Protein AF-A0A7R9WL40-F1 (afdb_monomer_lite)

pLDDT: mean 88.25, std 9.16, range [55.34, 97.0]

Sequence (143 aa):
TDKELLKTIDSVLLNDYPEENKLLMVVADGVITGSGATASTPEILGQILGFEFDCMDEAYEYKSLGKNTRNYISVYAGVYEKEIGNGTRRLKYMVLVKQGSMAERGSGRAGNRGKRDSQLAIAGMLNRLHYNREPGELDNVVK

Foldseek 3Di:
DLVVVLVVVVVQQPDPPDQVPAEAEAEQQAQAQPDVRPGGPVCSCCVQQVHDDDLPADWFWDQFDDPPRTWTKDKDWDWRWDDDPPDITIHTYIYIYTNAPPVQHPPNRHNRPDDVRVVCRVVVLCVCVVVVHDDGRVNVVVD

Secondary structure (DSSP, 8-state):
-HHHHHHHHHHHHHSSS-GGG-EEEEEE-SSPPPTT-SS-HHHHHHHHHT----TTS--EEEE-SSSS-EEEEEEEEEEEEEEETTEEEEEEEEEEEE---TTTTTSTTTT--HHHHHHHHHHHHHHHHHTTPPPPTGGGGG-

Organism: NCBI:txid1486917

Structure (mmCIF, N/CA/C/O backbone):
data_AF-A0A7R9WL40-F1
#
_entry.id   AF-A0A7R9WL40-F1
#
loop_
_atom_site.group_PDB
_atom_site.id
_atom_site.type_symbol
_atom_site.label_atom_id
_atom_site.label_alt_id
_atom_site.label_comp_id
_atom_site.label_asym_id
_atom_site.label_entity_id
_atom_site.label_seq_id
_atom_site.pdbx_PDB_ins_code
_atom_site.Cartn_x
_atom_site.Cartn_y
_atom_site.Cartn_z
_atom_site.occupancy
_atom_site.B_iso_or_equiv
_atom_site.auth_seq_id
_atom_site.auth_comp_id
_atom_site.auth_asym_id
_atom_site.auth_atom_id
_atom_site.pdbx_PDB_model_num
ATOM 1 N N . THR A 1 1 ? 6.850 12.266 8.402 1.00 61.94 1 THR A N 1
ATOM 2 C CA . THR A 1 1 ? 7.304 11.736 9.702 1.00 61.94 1 THR A CA 1
ATOM 3 C C . THR A 1 1 ? 6.326 10.679 10.152 1.00 61.94 1 THR A C 1
ATOM 5 O O . THR A 1 1 ? 5.149 10.775 9.815 1.00 61.94 1 THR A O 1
ATOM 8 N N . ASP A 1 2 ? 6.800 9.697 10.906 1.00 78.12 2 ASP A N 1
ATOM 9 C CA . ASP A 1 2 ? 6.046 8.512 11.345 1.00 78.12 2 ASP A CA 1
ATOM 10 C C . ASP A 1 2 ? 4.731 8.897 12.040 1.00 78.12 2 ASP A C 1
ATOM 12 O O . ASP A 1 2 ? 3.686 8.297 11.809 1.00 78.12 2 ASP A O 1
ATOM 16 N N . LYS A 1 3 ? 4.752 10.008 12.792 1.00 84.44 3 LYS A N 1
ATOM 17 C CA . LYS A 1 3 ? 3.577 10.589 13.460 1.00 84.44 3 LYS A CA 1
ATOM 18 C C . LYS A 1 3 ? 2.448 10.983 12.501 1.00 84.44 3 LYS A C 1
ATOM 20 O O . LYS A 1 3 ? 1.288 10.822 12.854 1.00 84.44 3 LYS A O 1
ATOM 25 N N . GLU A 1 4 ? 2.757 11.511 11.318 1.00 88.25 4 GLU A N 1
ATOM 26 C CA . GLU A 1 4 ? 1.727 11.942 10.357 1.00 88.25 4 GLU A CA 1
ATOM 27 C C . GLU A 1 4 ? 1.105 10.752 9.614 1.00 88.25 4 GLU A C 1
ATOM 29 O O . GLU A 1 4 ? -0.104 10.735 9.374 1.00 88.25 4 GLU A O 1
ATOM 34 N N . LEU A 1 5 ? 1.902 9.718 9.318 1.00 90.00 5 LEU A N 1
ATOM 35 C CA . LEU A 1 5 ? 1.388 8.446 8.798 1.00 90.00 5 LEU A CA 1
ATOM 36 C C . LEU A 1 5 ? 0.464 7.776 9.817 1.00 90.00 5 LEU A C 1
ATOM 38 O O . LEU A 1 5 ? -0.662 7.428 9.469 1.00 90.00 5 LEU A O 1
ATOM 42 N N . LEU A 1 6 ? 0.897 7.680 11.078 1.00 92.38 6 LEU A N 1
ATOM 43 C CA . LEU A 1 6 ? 0.087 7.104 12.150 1.00 92.38 6 LEU A CA 1
ATOM 44 C C . LEU A 1 6 ? -1.234 7.861 12.336 1.00 92.38 6 LEU A C 1
ATOM 46 O O . LEU A 1 6 ? -2.286 7.235 12.353 1.00 92.38 6 LEU A O 1
ATOM 50 N N . LYS A 1 7 ? -1.205 9.201 12.387 1.00 93.69 7 LYS A N 1
ATOM 51 C CA . LYS A 1 7 ? -2.429 10.023 12.457 1.00 93.69 7 LYS A CA 1
ATOM 52 C C . LYS A 1 7 ? -3.386 9.749 11.296 1.00 93.69 7 LYS A C 1
ATOM 54 O O . LYS A 1 7 ? -4.596 9.700 11.497 1.00 93.69 7 LYS A O 1
ATOM 59 N N . THR A 1 8 ? -2.854 9.585 10.084 1.00 94.38 8 THR A N 1
ATOM 60 C CA . THR A 1 8 ? -3.667 9.303 8.893 1.00 94.38 8 THR A CA 1
ATOM 61 C C . THR A 1 8 ? -4.323 7.927 8.996 1.00 94.38 8 THR A C 1
ATOM 63 O O . THR A 1 8 ? -5.524 7.803 8.766 1.00 94.38 8 THR A O 1
ATOM 66 N N . ILE A 1 9 ? -3.558 6.905 9.390 1.00 95.19 9 ILE A N 1
ATOM 67 C CA . ILE A 1 9 ? -4.057 5.536 9.581 1.00 95.19 9 ILE A CA 1
ATOM 68 C C . ILE A 1 9 ? -5.112 5.501 10.693 1.00 95.19 9 ILE A C 1
ATOM 70 O O . ILE A 1 9 ? -6.193 4.946 10.495 1.00 95.19 9 ILE A O 1
ATOM 74 N N . ASP A 1 10 ? -4.852 6.176 11.814 1.00 94.38 10 ASP A N 1
ATOM 75 C CA . ASP A 1 10 ? -5.800 6.323 12.919 1.00 94.38 10 ASP A CA 1
ATOM 76 C C . ASP A 1 10 ? -7.100 6.996 12.471 1.00 94.38 10 ASP A C 1
ATOM 78 O O . ASP A 1 10 ? -8.185 6.541 12.830 1.00 94.38 10 ASP A O 1
ATOM 82 N N . SER A 1 11 ? -7.018 8.041 11.642 1.00 94.38 11 SER A N 1
ATOM 83 C CA . SER A 1 11 ? -8.202 8.713 11.098 1.00 94.38 11 SER A CA 1
ATOM 84 C C . SER A 1 11 ? -9.045 7.789 10.214 1.00 94.38 11 SER A C 1
ATOM 86 O O . SER A 1 11 ? -10.270 7.903 10.226 1.00 94.38 11 SER A O 1
ATOM 88 N N . VAL A 1 12 ? -8.421 6.883 9.454 1.00 95.19 12 VAL A N 1
ATOM 89 C CA . VAL A 1 12 ? -9.135 5.888 8.632 1.00 95.19 12 VAL A CA 1
ATOM 90 C C . VAL A 1 12 ? -9.766 4.804 9.514 1.00 95.19 12 VAL A C 1
ATOM 92 O O . VAL A 1 12 ? -10.917 4.416 9.300 1.00 95.19 12 VAL A O 1
ATOM 95 N N . LEU A 1 13 ? -9.047 4.340 10.538 1.00 95.12 13 LEU A N 1
ATOM 96 C CA . LEU A 1 13 ? -9.538 3.347 11.496 1.00 95.12 13 LEU A CA 1
ATOM 97 C C . LEU A 1 13 ? -10.768 3.859 12.269 1.00 95.12 13 LEU A C 1
ATOM 99 O O . LEU A 1 13 ? -11.772 3.152 12.410 1.00 95.12 13 LEU A O 1
ATOM 103 N N . LEU A 1 14 ? -10.693 5.103 12.746 1.00 93.75 14 LEU A N 1
ATOM 104 C CA . LEU A 1 14 ? -11.693 5.741 13.604 1.00 93.75 14 LEU A CA 1
ATOM 105 C C . LEU A 1 14 ? -12.915 6.287 12.864 1.00 93.75 14 LEU A C 1
ATOM 107 O O . LEU A 1 14 ? -13.892 6.648 13.515 1.00 93.75 14 LEU A O 1
ATOM 111 N N . ASN A 1 15 ? -12.887 6.326 11.534 1.00 93.31 15 ASN A N 1
ATOM 112 C CA . ASN A 1 15 ? -14.040 6.744 10.748 1.00 93.31 15 ASN A CA 1
ATOM 113 C C . ASN A 1 15 ? -15.262 5.815 10.976 1.00 93.31 15 ASN A C 1
ATOM 115 O O . ASN A 1 15 ? -15.116 4.631 11.311 1.00 93.31 15 ASN A O 1
ATOM 119 N N . ASP A 1 16 ? -16.459 6.376 10.795 1.00 92.44 16 ASP A N 1
ATOM 120 C CA . ASP A 1 16 ? -17.779 5.779 11.028 1.00 92.44 16 ASP A CA 1
ATOM 121 C C . ASP A 1 16 ? -18.211 4.735 9.983 1.00 92.44 16 ASP A C 1
ATOM 123 O O . ASP A 1 16 ? -19.186 4.016 10.202 1.00 92.44 16 ASP A O 1
ATOM 127 N N . TYR A 1 17 ? -17.470 4.579 8.885 1.00 94.94 17 TYR A N 1
ATOM 128 C CA . TYR A 1 17 ? -17.723 3.533 7.898 1.00 94.94 17 TYR A CA 1
ATOM 129 C C . TYR A 1 17 ? -17.456 2.120 8.477 1.00 94.94 17 TYR A C 1
ATOM 131 O O . TYR A 1 17 ? -16.455 1.944 9.189 1.00 94.94 17 TYR A O 1
ATOM 139 N N . PRO A 1 18 ? -18.300 1.104 8.177 1.00 94.69 18 PRO A N 1
ATOM 140 C CA . PRO A 1 18 ? -18.185 -0.244 8.749 1.00 94.69 18 PRO A CA 1
ATOM 141 C C . PRO A 1 18 ? -16.825 -0.904 8.497 1.00 94.69 18 PRO A C 1
ATOM 143 O O . PRO A 1 18 ? -16.293 -0.844 7.389 1.00 94.69 18 PRO A O 1
ATOM 146 N N . GLU A 1 19 ? -16.256 -1.548 9.518 1.00 93.88 19 GLU A N 1
ATOM 147 C CA . GLU A 1 19 ? -14.906 -2.136 9.479 1.00 93.88 19 GLU A CA 1
ATOM 148 C C . GLU A 1 19 ? -14.776 -3.254 8.447 1.00 93.88 19 GLU A C 1
ATOM 150 O O . GLU A 1 19 ? -13.781 -3.324 7.725 1.00 93.88 19 GLU A O 1
ATOM 155 N N . GLU A 1 20 ? -15.810 -4.078 8.311 1.00 94.12 20 GLU A N 1
ATOM 156 C CA . GLU A 1 20 ? -15.889 -5.167 7.343 1.00 94.12 20 GLU A CA 1
ATOM 157 C C . GLU A 1 20 ? -15.780 -4.694 5.886 1.00 94.12 20 GLU A C 1
ATOM 159 O O . GLU A 1 20 ? -15.298 -5.448 5.037 1.00 94.12 20 GLU A O 1
ATOM 164 N N . ASN A 1 21 ? -16.151 -3.435 5.626 1.00 94.62 21 ASN A N 1
ATOM 165 C CA . ASN A 1 21 ? -16.156 -2.809 4.307 1.00 94.62 21 ASN A CA 1
ATOM 166 C C . ASN A 1 21 ? -14.934 -1.904 4.070 1.00 94.62 21 ASN A C 1
ATOM 168 O O . ASN A 1 21 ? -14.835 -1.278 3.012 1.00 94.62 21 ASN A O 1
ATOM 172 N N . LYS A 1 22 ? -14.011 -1.805 5.038 1.00 94.25 22 LYS A N 1
ATOM 173 C CA . LYS A 1 22 ? -12.795 -0.987 4.934 1.00 94.25 22 LYS A CA 1
ATOM 174 C C . LYS A 1 22 ? -11.595 -1.829 4.511 1.00 94.25 22 LYS A C 1
ATOM 176 O O . LYS A 1 22 ? -11.296 -2.866 5.100 1.00 94.25 22 LYS A O 1
ATOM 181 N N . LEU A 1 23 ? -10.856 -1.312 3.534 1.00 94.56 23 LEU A N 1
ATOM 182 C CA . LEU A 1 23 ? -9.518 -1.767 3.172 1.00 94.56 23 LEU A CA 1
ATOM 183 C C . LEU A 1 23 ? -8.617 -0.541 3.007 1.00 94.56 23 LEU A C 1
ATOM 185 O O . LEU A 1 23 ? -8.879 0.319 2.165 1.00 94.56 23 LEU A O 1
ATOM 189 N N . LEU A 1 24 ? -7.549 -0.465 3.797 1.00 96.00 24 LEU A N 1
ATOM 190 C CA . LEU A 1 24 ? -6.503 0.536 3.625 1.00 96.00 24 LEU A CA 1
ATOM 191 C C . LEU A 1 24 ? -5.494 0.044 2.585 1.00 96.00 24 LEU A C 1
ATOM 193 O O . LEU A 1 24 ? -4.731 -0.878 2.849 1.00 96.00 24 LEU A O 1
ATOM 197 N N . MET A 1 25 ? -5.453 0.683 1.418 1.00 95.00 25 MET A N 1
ATOM 198 C CA . MET A 1 25 ? -4.422 0.422 0.411 1.00 95.00 25 MET A CA 1
ATOM 199 C C . MET A 1 25 ? -3.363 1.523 0.440 1.00 95.00 25 MET A C 1
ATOM 201 O O . MET A 1 25 ? -3.677 2.693 0.217 1.00 95.00 25 MET A O 1
ATOM 205 N N . VAL A 1 26 ? -2.105 1.156 0.681 1.00 94.56 26 VAL A N 1
ATOM 206 C CA . VAL A 1 26 ? -0.968 2.088 0.713 1.00 94.56 26 VAL A CA 1
ATOM 207 C C . VAL A 1 26 ? 0.021 1.710 -0.378 1.00 94.56 26 VAL A C 1
ATOM 209 O O . VAL A 1 26 ? 0.368 0.544 -0.508 1.00 94.56 26 VAL A O 1
ATOM 212 N N . VAL A 1 27 ? 0.509 2.685 -1.149 1.00 93.50 27 VAL A N 1
ATOM 213 C CA . VAL A 1 27 ? 1.588 2.463 -2.126 1.00 93.50 27 VAL A CA 1
ATOM 214 C C . VAL A 1 27 ? 2.827 3.239 -1.706 1.00 93.50 27 VAL A C 1
ATOM 216 O O . VAL A 1 27 ? 2.799 4.471 -1.688 1.00 93.50 27 VAL A O 1
ATOM 219 N N . ALA A 1 28 ? 3.921 2.534 -1.427 1.00 91.19 28 ALA A N 1
ATOM 220 C CA . ALA A 1 28 ? 5.240 3.132 -1.257 1.00 91.19 28 ALA A CA 1
ATOM 221 C C . ALA A 1 28 ? 5.940 3.228 -2.626 1.00 91.19 28 ALA A C 1
ATOM 223 O O . ALA A 1 28 ? 6.232 2.221 -3.273 1.00 91.19 28 ALA A O 1
ATOM 224 N N . ASP A 1 29 ? 6.170 4.458 -3.095 1.00 85.12 29 ASP A N 1
ATOM 225 C CA . ASP A 1 29 ? 6.733 4.765 -4.422 1.00 85.12 29 ASP A CA 1
ATOM 226 C C . ASP A 1 29 ? 8.273 4.686 -4.410 1.00 85.12 29 ASP A C 1
ATOM 228 O O . ASP A 1 29 ? 8.975 5.687 -4.589 1.00 85.12 29 ASP A O 1
ATOM 232 N N . GLY A 1 30 ? 8.780 3.478 -4.157 1.00 77.06 30 GLY A N 1
ATOM 233 C CA . GLY A 1 30 ? 10.200 3.168 -4.004 1.00 77.06 30 GLY A CA 1
ATOM 234 C C . GLY A 1 30 ? 10.665 3.126 -2.547 1.00 77.06 30 GLY A C 1
ATOM 235 O O . GLY A 1 30 ? 9.998 3.615 -1.631 1.00 77.06 30 GLY A O 1
ATOM 236 N N . VAL A 1 31 ? 11.863 2.578 -2.344 1.00 73.75 31 VAL A N 1
ATOM 237 C CA . VAL A 1 31 ? 12.553 2.515 -1.044 1.00 73.75 31 VAL A CA 1
ATOM 238 C C . VAL A 1 31 ? 13.369 3.799 -0.839 1.00 73.75 31 VAL A C 1
ATOM 240 O O . VAL A 1 31 ? 14.596 3.795 -0.788 1.00 73.75 31 VAL A O 1
ATOM 243 N N . ILE A 1 32 ? 12.677 4.942 -0.816 1.00 69.75 32 ILE A N 1
ATOM 244 C CA . ILE A 1 32 ? 13.301 6.252 -0.590 1.00 69.75 32 ILE A CA 1
ATOM 245 C C . ILE A 1 32 ? 13.352 6.529 0.912 1.00 69.75 32 ILE A C 1
ATOM 247 O O . ILE A 1 32 ? 12.316 6.592 1.581 1.00 69.75 32 ILE A O 1
ATOM 251 N N . THR A 1 33 ? 14.550 6.810 1.413 1.00 67.50 33 THR A N 1
ATOM 252 C CA . THR A 1 33 ? 14.739 7.493 2.693 1.00 67.50 33 THR A CA 1
ATOM 253 C C . THR A 1 33 ? 14.626 8.998 2.452 1.00 67.50 33 THR A C 1
ATOM 255 O O . THR A 1 33 ? 15.364 9.572 1.648 1.00 67.50 33 THR A O 1
ATOM 258 N N . GLY A 1 34 ? 13.654 9.655 3.090 1.00 59.88 34 GLY A N 1
ATOM 259 C CA . GLY A 1 34 ? 13.513 11.112 3.003 1.00 59.88 34 GLY A CA 1
ATOM 260 C C . GLY A 1 34 ? 14.756 11.828 3.544 1.00 59.88 34 GLY 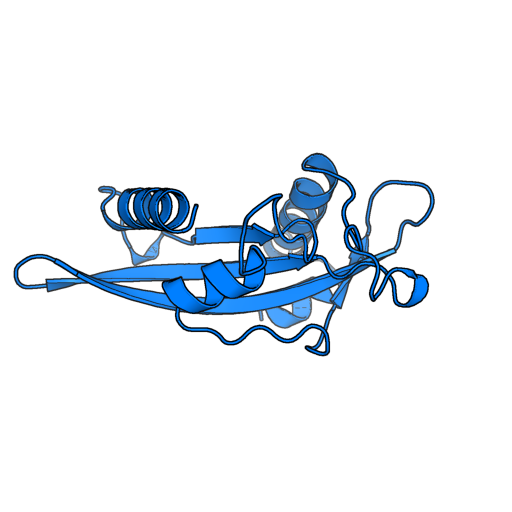A C 1
ATOM 261 O O . GLY A 1 34 ? 15.474 11.282 4.379 1.00 59.88 34 GLY A O 1
ATOM 262 N N . SER A 1 35 ? 15.017 13.061 3.099 1.00 55.34 35 SER A N 1
ATOM 263 C CA . SER A 1 35 ? 16.121 13.862 3.649 1.00 55.34 35 SER A CA 1
ATOM 264 C C . SER A 1 35 ? 15.932 14.032 5.164 1.00 55.34 35 SER A C 1
ATOM 266 O O . SER A 1 35 ? 14.946 14.625 5.599 1.00 55.34 35 SER A O 1
ATOM 268 N N . GLY A 1 36 ? 16.837 13.450 5.957 1.00 58.19 36 GLY A N 1
ATOM 269 C CA . GLY A 1 36 ? 16.778 13.464 7.423 1.00 58.19 36 GLY A CA 1
ATOM 270 C C . GLY A 1 36 ? 15.914 12.375 8.077 1.00 58.19 36 GLY A C 1
ATOM 271 O O . GLY A 1 36 ? 15.768 12.399 9.296 1.00 58.19 36 GLY A O 1
ATOM 272 N N . ALA A 1 37 ? 15.349 11.428 7.318 1.00 63.94 37 ALA A N 1
ATOM 273 C CA . ALA A 1 37 ? 14.680 10.254 7.883 1.00 63.94 37 ALA A CA 1
ATOM 274 C C . ALA A 1 37 ? 15.694 9.129 8.160 1.00 63.94 37 ALA A C 1
ATOM 276 O O . ALA A 1 37 ? 16.632 8.935 7.392 1.00 63.94 37 ALA A O 1
ATOM 277 N N . THR A 1 38 ? 15.505 8.386 9.251 1.00 70.88 38 THR A N 1
ATOM 278 C CA . THR A 1 38 ? 16.349 7.230 9.615 1.00 70.88 38 THR A CA 1
ATOM 279 C C . THR A 1 38 ? 15.853 5.916 9.019 1.00 70.88 38 THR A C 1
ATOM 281 O O . THR A 1 38 ? 16.601 4.947 9.003 1.00 70.88 38 THR A O 1
ATOM 284 N N . ALA A 1 39 ? 14.610 5.892 8.534 1.00 82.00 39 ALA A N 1
ATOM 285 C CA . ALA A 1 39 ? 13.956 4.738 7.934 1.00 82.00 39 ALA A CA 1
ATOM 286 C C . ALA A 1 39 ? 13.239 5.148 6.637 1.00 82.00 39 ALA A C 1
ATOM 288 O O . ALA A 1 39 ? 12.793 6.291 6.471 1.00 82.00 39 ALA A O 1
ATOM 289 N N . SER A 1 40 ? 13.155 4.212 5.702 1.00 86.31 40 SER A N 1
ATOM 290 C CA . SER A 1 40 ? 12.388 4.321 4.467 1.00 86.31 40 SER A CA 1
ATOM 291 C C . SER A 1 40 ? 10.882 4.230 4.739 1.00 86.31 40 SER A C 1
ATOM 293 O O . SER A 1 40 ? 10.430 3.768 5.787 1.00 86.31 40 SER A O 1
ATOM 295 N N . THR A 1 41 ? 10.067 4.684 3.783 1.00 88.25 41 THR A N 1
ATOM 296 C CA . THR A 1 41 ? 8.597 4.638 3.931 1.00 88.25 41 THR A CA 1
ATOM 297 C C . THR A 1 41 ? 8.057 3.215 4.169 1.00 88.25 41 THR A C 1
ATOM 299 O O . THR A 1 41 ? 7.209 3.070 5.049 1.00 88.25 41 THR A O 1
ATOM 302 N N . PRO A 1 42 ? 8.524 2.168 3.454 1.00 90.56 42 PRO A N 1
ATOM 303 C CA . PRO A 1 42 ? 8.130 0.786 3.735 1.00 90.56 42 PRO A CA 1
ATOM 304 C C . PRO A 1 42 ? 8.448 0.333 5.163 1.00 90.56 42 PRO A C 1
ATOM 306 O O . PRO A 1 42 ? 7.589 -0.254 5.810 1.00 90.56 42 PRO A O 1
ATOM 309 N N . GLU A 1 43 ? 9.631 0.668 5.684 1.00 91.50 43 GLU A N 1
ATOM 310 C CA . GLU A 1 43 ? 10.039 0.303 7.050 1.00 91.50 43 GLU A CA 1
ATOM 311 C C . GLU A 1 43 ? 9.163 0.988 8.107 1.00 91.50 43 GLU A C 1
ATOM 313 O O . GLU A 1 43 ? 8.724 0.350 9.060 1.00 91.50 43 GLU A O 1
ATOM 318 N N . ILE A 1 44 ? 8.845 2.274 7.919 1.00 91.75 44 ILE A N 1
ATOM 319 C CA . ILE A 1 44 ? 7.942 3.015 8.817 1.00 91.75 44 ILE A CA 1
ATOM 320 C C . ILE A 1 44 ? 6.534 2.404 8.795 1.00 91.75 44 ILE A C 1
ATOM 322 O O . ILE A 1 44 ? 5.897 2.263 9.838 1.00 91.75 44 ILE A O 1
ATOM 326 N N . LEU A 1 45 ? 6.033 2.029 7.613 1.00 93.69 45 LEU A N 1
ATOM 327 C CA . LEU A 1 45 ? 4.748 1.337 7.490 1.00 93.69 45 LEU A CA 1
ATOM 328 C C . LEU A 1 45 ? 4.776 -0.018 8.201 1.00 93.69 45 LEU A C 1
ATOM 330 O O . LEU A 1 45 ? 3.808 -0.341 8.884 1.00 93.69 45 LEU A O 1
ATOM 334 N N . GLY A 1 46 ? 5.882 -0.758 8.095 1.00 94.12 46 GLY A N 1
ATOM 335 C CA . GLY A 1 46 ? 6.103 -2.015 8.807 1.00 94.12 46 GLY A CA 1
ATOM 336 C C . GLY A 1 46 ? 6.026 -1.857 10.322 1.00 94.12 46 GLY A C 1
ATOM 337 O O . GLY A 1 46 ? 5.279 -2.573 10.985 1.00 94.12 46 GLY A O 1
ATOM 338 N N . GLN A 1 47 ? 6.686 -0.831 10.864 1.00 93.44 47 GLN A N 1
ATOM 339 C CA . GLN A 1 47 ? 6.638 -0.500 12.294 1.00 93.44 47 GLN A CA 1
ATOM 340 C C . GLN A 1 47 ? 5.227 -0.141 12.788 1.00 93.44 47 GLN A C 1
ATOM 342 O O . GLN A 1 47 ? 4.887 -0.435 13.931 1.00 93.44 47 GLN A O 1
ATOM 347 N N . ILE A 1 48 ? 4.405 0.503 11.951 1.00 93.88 48 ILE A N 1
ATOM 348 C CA . ILE A 1 48 ? 3.037 0.901 12.319 1.00 93.88 48 ILE A CA 1
ATOM 349 C C . ILE A 1 48 ? 2.052 -0.267 12.181 1.00 93.88 48 ILE A C 1
ATOM 351 O O . ILE A 1 48 ? 1.198 -0.454 13.045 1.00 93.88 48 ILE A O 1
ATOM 355 N N . LEU A 1 49 ? 2.136 -1.014 11.079 1.00 95.44 49 LEU A N 1
ATOM 356 C CA . LEU A 1 49 ? 1.147 -2.021 10.680 1.00 95.44 49 LEU A CA 1
ATOM 357 C C . LEU A 1 49 ? 1.526 -3.452 11.092 1.00 95.44 49 LEU A C 1
ATOM 359 O O . LEU A 1 49 ? 0.699 -4.355 10.961 1.00 95.44 49 LEU A O 1
ATOM 363 N N . GLY A 1 50 ? 2.746 -3.656 11.596 1.00 93.56 50 GLY A N 1
ATOM 364 C CA . GLY A 1 50 ? 3.217 -4.929 12.137 1.00 93.56 50 GLY A CA 1
ATOM 365 C C . GLY A 1 50 ? 3.720 -5.924 11.090 1.00 93.56 50 GLY A C 1
ATOM 366 O O . GLY A 1 50 ? 3.526 -7.121 11.275 1.00 93.56 50 GLY A O 1
ATOM 367 N N . PHE A 1 51 ? 4.339 -5.455 10.002 1.00 94.12 51 PHE A N 1
ATOM 368 C CA . PHE A 1 51 ? 5.023 -6.321 9.029 1.00 94.12 51 PHE A CA 1
ATOM 369 C C . PHE A 1 51 ? 6.514 -5.975 8.937 1.00 94.12 51 PHE A C 1
ATOM 371 O O . PHE A 1 51 ? 6.913 -4.842 9.204 1.00 94.12 51 PHE A O 1
ATOM 378 N N . GLU A 1 52 ? 7.336 -6.943 8.541 1.00 92.56 52 GLU A N 1
ATOM 379 C CA . GLU A 1 52 ? 8.759 -6.729 8.266 1.00 92.56 52 GLU A CA 1
ATOM 380 C C . GLU A 1 52 ? 8.966 -6.547 6.762 1.00 92.56 52 GLU A C 1
ATOM 382 O O . GLU A 1 52 ? 8.398 -7.283 5.958 1.00 92.56 52 GLU A O 1
ATOM 387 N N . PHE A 1 53 ? 9.731 -5.523 6.388 1.00 90.06 53 PHE A N 1
ATOM 388 C CA . PHE A 1 53 ? 10.050 -5.207 5.000 1.00 90.06 53 PHE A CA 1
ATOM 389 C C . PHE A 1 53 ? 11.480 -5.643 4.675 1.00 90.06 53 PHE A C 1
ATOM 391 O O . PHE A 1 53 ? 12.410 -5.190 5.346 1.00 90.06 53 PHE A O 1
ATOM 398 N N . ASP A 1 54 ? 11.660 -6.414 3.601 1.00 86.06 54 ASP A N 1
ATOM 399 C CA . ASP A 1 54 ? 12.960 -6.684 2.986 1.00 86.06 54 ASP A CA 1
ATOM 400 C C . ASP A 1 54 ? 12.960 -6.276 1.498 1.00 86.06 54 ASP A C 1
ATOM 402 O O . ASP A 1 54 ? 12.026 -6.509 0.731 1.00 86.06 54 ASP A O 1
ATOM 406 N N . CYS A 1 55 ? 14.059 -5.672 1.048 1.00 78.06 55 CYS A N 1
ATOM 407 C CA . CYS A 1 55 ? 14.296 -5.363 -0.363 1.00 78.06 55 CYS A CA 1
ATOM 408 C C . CYS A 1 55 ? 14.437 -6.607 -1.264 1.00 78.06 55 CYS A C 1
ATOM 410 O O . CYS A 1 55 ? 14.368 -6.486 -2.491 1.00 78.06 55 CYS A O 1
ATOM 412 N N . MET A 1 56 ? 14.658 -7.778 -0.665 1.00 81.69 56 MET A N 1
ATOM 413 C CA . MET A 1 56 ? 14.754 -9.074 -1.334 1.00 81.69 56 MET A CA 1
ATOM 414 C C . MET A 1 56 ? 13.446 -9.863 -1.308 1.00 81.69 56 MET A C 1
ATOM 416 O O . MET A 1 56 ? 13.407 -10.952 -1.884 1.00 81.69 56 MET A O 1
ATOM 420 N N . ASP A 1 57 ? 12.394 -9.321 -0.687 1.00 87.38 57 ASP A N 1
ATOM 421 C CA . ASP A 1 57 ? 11.081 -9.951 -0.687 1.00 87.38 57 ASP A CA 1
ATOM 422 C C . ASP A 1 57 ? 10.570 -10.185 -2.111 1.00 87.38 57 ASP A C 1
ATOM 424 O O . ASP A 1 57 ? 10.921 -9.483 -3.072 1.00 87.38 57 ASP A O 1
ATOM 428 N N . GLU A 1 58 ? 9.708 -11.192 -2.238 1.00 90.12 58 GLU A N 1
ATOM 429 C CA . GLU A 1 58 ? 9.070 -11.524 -3.502 1.00 90.12 58 GLU A CA 1
ATOM 430 C C . GLU A 1 58 ? 8.360 -10.292 -4.080 1.00 90.12 58 GLU A C 1
ATOM 432 O O . GLU A 1 58 ? 7.712 -9.506 -3.376 1.00 90.12 58 GLU A O 1
ATOM 437 N N . ALA A 1 59 ? 8.547 -10.083 -5.380 1.00 91.56 59 ALA A N 1
ATOM 438 C CA . ALA A 1 59 ? 8.053 -8.910 -6.071 1.00 91.56 59 ALA A CA 1
ATOM 439 C C . ALA A 1 59 ? 7.457 -9.326 -7.407 1.00 91.56 59 ALA A C 1
ATOM 441 O O . ALA A 1 59 ? 8.087 -10.045 -8.178 1.00 91.56 59 ALA A O 1
ATOM 442 N N . TYR A 1 60 ? 6.272 -8.806 -7.687 1.00 93.44 60 TYR A N 1
ATOM 443 C CA . TYR A 1 60 ? 5.421 -9.274 -8.768 1.00 93.44 60 TYR A CA 1
ATOM 444 C C . TYR A 1 60 ? 5.373 -8.242 -9.892 1.00 93.44 60 TYR A C 1
ATOM 446 O O . TYR A 1 60 ? 5.252 -7.037 -9.628 1.00 93.44 60 TYR A O 1
ATOM 454 N N . GLU A 1 61 ? 5.470 -8.686 -11.146 1.00 93.25 61 GLU A N 1
ATOM 455 C CA . GLU A 1 61 ? 5.442 -7.793 -12.299 1.00 93.25 61 GLU A CA 1
ATOM 456 C C . GLU A 1 61 ? 4.060 -7.132 -12.454 1.00 93.25 61 GLU A C 1
ATOM 458 O O . GLU A 1 61 ? 2.998 -7.763 -12.392 1.00 93.25 61 GLU A O 1
ATOM 463 N N . TYR A 1 62 ? 4.070 -5.830 -12.732 1.00 92.81 62 TYR A N 1
ATOM 464 C CA . TYR A 1 62 ? 2.917 -5.109 -13.248 1.00 92.81 62 TYR A CA 1
ATOM 465 C C . TYR A 1 62 ? 3.311 -4.201 -14.414 1.00 92.81 62 TYR A C 1
ATOM 467 O O . TYR A 1 62 ? 4.438 -3.706 -14.533 1.00 92.81 62 TYR A O 1
ATOM 475 N N . LYS A 1 63 ? 2.331 -3.946 -15.287 1.00 91.50 63 LYS A N 1
ATOM 476 C CA . LYS A 1 63 ? 2.504 -3.045 -16.424 1.00 91.50 63 LYS A CA 1
ATOM 477 C C . LYS A 1 63 ? 2.552 -1.597 -15.949 1.00 91.50 63 LYS A C 1
ATOM 479 O O . LYS A 1 63 ? 1.576 -1.072 -15.416 1.00 91.50 63 LYS A O 1
ATOM 484 N N . SER A 1 64 ? 3.676 -0.956 -16.212 1.00 91.56 64 SER A N 1
ATOM 485 C CA . SER A 1 64 ? 4.042 0.349 -15.686 1.00 91.56 64 SER A CA 1
ATOM 486 C C . SER A 1 64 ? 4.174 1.404 -16.791 1.00 91.56 64 SER A C 1
ATOM 488 O O . SER A 1 64 ? 4.214 1.090 -17.985 1.00 91.56 64 SER A O 1
ATOM 490 N N . LEU A 1 65 ? 4.205 2.678 -16.402 1.00 87.06 65 LEU A N 1
ATOM 491 C CA . LEU A 1 65 ? 4.398 3.807 -17.311 1.00 87.06 65 LEU A CA 1
ATOM 492 C C . LEU A 1 65 ? 5.878 4.081 -17.618 1.00 87.06 65 LEU A C 1
ATOM 494 O O . LEU A 1 65 ? 6.767 3.859 -16.803 1.00 87.06 65 LEU A O 1
ATOM 498 N N . GLY A 1 66 ? 6.132 4.688 -18.778 1.00 81.31 66 GLY A N 1
ATOM 499 C CA . GLY A 1 66 ? 7.458 5.165 -19.177 1.00 81.31 66 GLY A CA 1
ATOM 500 C C . GLY A 1 66 ? 8.165 4.246 -20.172 1.00 81.31 66 GLY A C 1
ATOM 501 O O . GLY A 1 66 ? 7.554 3.362 -20.766 1.00 81.31 66 GLY A O 1
ATOM 502 N N . LYS A 1 67 ? 9.463 4.499 -20.393 1.00 76.31 67 LYS A N 1
ATOM 503 C CA . LYS A 1 67 ? 10.275 3.754 -21.375 1.00 76.31 67 LYS A CA 1
ATOM 504 C C . LYS A 1 67 ? 10.442 2.286 -20.985 1.00 76.31 67 LYS A C 1
ATOM 506 O O . LYS A 1 67 ? 10.394 1.419 -21.847 1.00 76.31 67 LYS A O 1
ATOM 511 N N . ASN A 1 68 ? 10.626 2.030 -19.691 1.00 79.56 68 ASN A N 1
ATOM 512 C CA . ASN A 1 68 ? 10.577 0.686 -19.142 1.00 79.56 68 ASN A CA 1
ATOM 513 C C . ASN A 1 68 ? 9.161 0.436 -18.615 1.00 79.56 68 ASN A C 1
ATOM 515 O O . ASN A 1 68 ? 8.756 1.033 -17.616 1.00 79.56 68 ASN A O 1
ATOM 519 N N . THR A 1 69 ? 8.416 -0.397 -19.340 1.00 88.62 69 THR A N 1
ATOM 520 C CA . THR A 1 69 ? 6.998 -0.702 -19.100 1.00 88.62 69 THR A CA 1
ATOM 521 C C . THR A 1 69 ? 6.788 -1.828 -18.094 1.00 88.62 69 THR A C 1
ATOM 523 O O . THR A 1 69 ? 5.643 -2.175 -17.807 1.00 88.62 69 THR A O 1
ATOM 526 N N . ARG A 1 70 ? 7.872 -2.389 -17.554 1.00 91.12 70 ARG A N 1
ATOM 527 C CA . ARG A 1 70 ? 7.840 -3.410 -16.511 1.00 91.12 70 ARG A CA 1
ATOM 528 C C . ARG A 1 70 ? 8.321 -2.814 -15.203 1.00 91.12 70 ARG A C 1
ATOM 530 O O . ARG A 1 70 ? 9.373 -2.174 -15.148 1.00 91.12 70 ARG A O 1
ATOM 537 N N . ASN A 1 71 ? 7.545 -3.034 -14.158 1.00 92.62 71 ASN A N 1
ATOM 538 C CA . ASN A 1 71 ? 7.905 -2.674 -12.800 1.00 92.62 71 ASN A CA 1
ATOM 539 C C . ASN A 1 71 ? 7.457 -3.795 -11.867 1.00 92.62 71 ASN A C 1
ATOM 541 O O . ASN A 1 71 ? 6.571 -4.568 -12.219 1.00 92.62 71 ASN A O 1
ATOM 545 N N . TYR A 1 72 ? 8.086 -3.878 -10.705 1.00 92.62 72 TYR A N 1
ATOM 546 C CA . TYR A 1 72 ? 7.848 -4.939 -9.739 1.00 92.62 72 TYR A CA 1
ATOM 547 C C . TYR A 1 72 ? 7.388 -4.332 -8.426 1.00 92.62 72 TYR A C 1
ATOM 549 O O . TYR A 1 72 ? 7.788 -3.214 -8.071 1.00 92.62 72 TYR A O 1
ATOM 557 N N . ILE A 1 73 ? 6.527 -5.056 -7.723 1.00 92.75 73 ILE A N 1
ATOM 558 C CA . ILE A 1 73 ? 5.928 -4.592 -6.479 1.00 92.75 73 ILE A CA 1
ATOM 559 C C . ILE A 1 73 ? 5.866 -5.734 -5.470 1.00 92.75 73 ILE A C 1
ATOM 561 O O . ILE A 1 73 ? 5.412 -6.824 -5.806 1.00 92.75 73 ILE A O 1
ATOM 565 N N . SER A 1 74 ? 6.333 -5.488 -4.253 1.00 93.38 74 SER A N 1
ATOM 566 C CA . SER A 1 74 ? 6.138 -6.397 -3.119 1.00 93.38 74 SER A CA 1
ATOM 567 C C . SER A 1 74 ? 4.814 -6.058 -2.440 1.00 93.38 74 SER A C 1
ATOM 569 O O . SER A 1 74 ? 4.410 -4.889 -2.409 1.00 93.38 74 SER A O 1
ATOM 571 N N . VAL A 1 75 ? 4.121 -7.070 -1.923 1.00 94.75 75 VAL A N 1
ATOM 572 C CA . VAL A 1 75 ? 2.784 -6.926 -1.335 1.0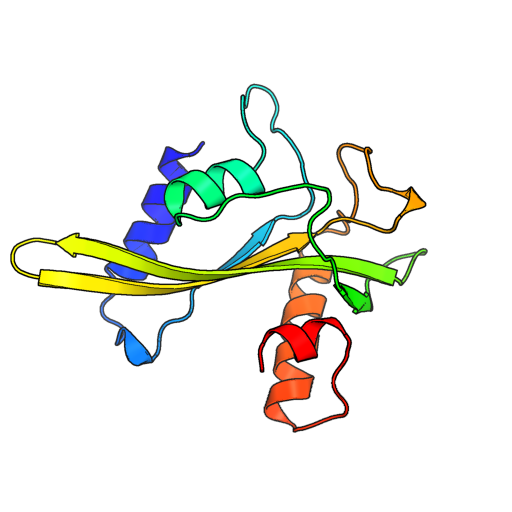0 94.75 75 VAL A CA 1
ATOM 573 C C . VAL A 1 75 ? 2.806 -7.441 0.096 1.00 94.75 75 VAL A C 1
ATOM 575 O O . VA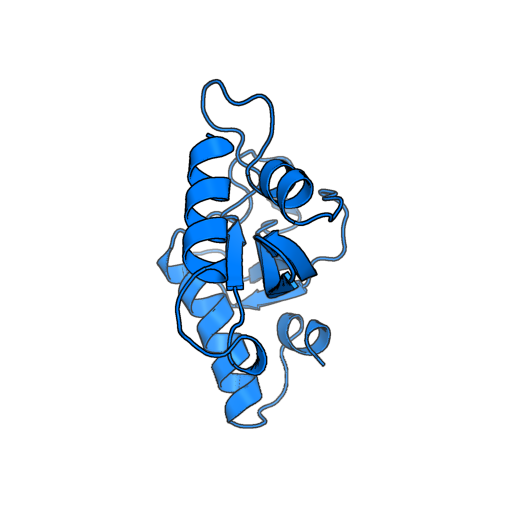L A 1 75 ? 3.167 -8.589 0.331 1.00 94.75 75 VAL A O 1
ATOM 578 N N . TYR A 1 76 ? 2.360 -6.610 1.034 1.00 95.19 76 TYR A N 1
ATOM 579 C CA . TYR A 1 76 ? 2.172 -6.975 2.437 1.00 95.19 76 TYR A CA 1
ATOM 580 C C . TYR A 1 76 ? 0.714 -6.741 2.800 1.00 95.19 76 TYR A C 1
ATOM 582 O O . TYR A 1 76 ? 0.162 -5.680 2.508 1.00 95.19 76 TYR A O 1
ATOM 590 N N . ALA A 1 77 ? 0.071 -7.711 3.433 1.00 95.25 77 ALA A N 1
ATOM 591 C CA . ALA A 1 77 ? -1.332 -7.615 3.806 1.00 95.25 77 ALA A CA 1
ATOM 592 C C . ALA A 1 77 ? -1.542 -8.130 5.227 1.00 95.25 77 ALA A C 1
ATOM 594 O O . ALA A 1 77 ? -0.821 -9.007 5.697 1.00 95.25 77 ALA A O 1
ATOM 595 N N . GLY A 1 78 ? -2.546 -7.584 5.905 1.00 95.56 78 GLY A N 1
ATOM 596 C CA . GLY A 1 78 ? -2.840 -7.949 7.282 1.00 95.56 78 GLY A CA 1
ATOM 597 C C . GLY A 1 78 ? -4.020 -7.180 7.854 1.00 95.56 78 GLY A C 1
ATOM 598 O O . GLY A 1 78 ? -4.796 -6.545 7.132 1.00 95.56 78 GLY A O 1
ATOM 599 N N . VAL A 1 79 ? -4.153 -7.247 9.175 1.00 96.31 79 VAL A N 1
ATOM 600 C CA . VAL A 1 79 ? -5.159 -6.509 9.940 1.00 96.31 79 VAL A CA 1
ATOM 601 C C . VAL A 1 79 ? -4.434 -5.652 10.965 1.00 96.31 79 VAL A C 1
ATOM 603 O O . VAL A 1 79 ? -3.692 -6.166 11.794 1.00 96.31 79 VAL A O 1
ATOM 606 N N . TYR A 1 80 ? -4.647 -4.342 10.896 1.00 96.00 80 TYR A N 1
ATOM 607 C CA . TYR A 1 80 ? -4.223 -3.412 11.930 1.00 96.00 80 TYR A CA 1
ATOM 608 C C . TYR A 1 80 ? -5.300 -3.359 13.012 1.00 96.00 80 TYR A C 1
ATOM 610 O O . TYR A 1 80 ? -6.460 -3.061 12.715 1.00 96.00 80 TYR A O 1
ATOM 618 N N . GLU A 1 81 ? -4.922 -3.661 14.250 1.00 95.00 81 GLU A N 1
ATOM 619 C CA . GLU A 1 81 ? -5.817 -3.661 15.405 1.00 95.00 81 GLU A CA 1
ATOM 620 C C . GLU A 1 81 ? -5.383 -2.600 16.414 1.00 95.00 81 GLU A C 1
ATOM 622 O O . GLU A 1 81 ? -4.191 -2.409 16.668 1.00 95.00 81 GLU A O 1
ATOM 627 N N . LYS A 1 82 ? -6.356 -1.901 17.002 1.00 93.69 82 LYS A N 1
ATOM 628 C CA . LYS A 1 82 ? -6.097 -0.916 18.054 1.00 93.69 82 LYS A CA 1
ATOM 629 C C . LYS A 1 82 ? -7.204 -0.934 19.094 1.00 93.69 82 LYS A C 1
ATOM 631 O O . LYS A 1 82 ? -8.385 -0.856 18.753 1.00 93.69 82 LYS A O 1
ATOM 636 N N . GLU A 1 83 ? -6.807 -0.972 20.358 1.00 94.19 83 GLU A N 1
ATOM 637 C CA . GLU A 1 83 ? -7.712 -0.812 21.494 1.00 94.19 83 GLU A CA 1
ATOM 638 C C . GLU A 1 83 ? -8.172 0.644 21.615 1.00 94.19 83 GLU A C 1
ATOM 640 O O . GLU A 1 83 ? -7.354 1.569 21.668 1.00 94.19 83 GLU A O 1
ATOM 645 N N . ILE A 1 84 ? -9.488 0.859 21.636 1.00 89.75 84 ILE A N 1
ATOM 646 C CA . ILE A 1 84 ? -10.120 2.178 21.718 1.00 89.75 84 ILE A CA 1
ATOM 647 C C . ILE A 1 84 ? -11.277 2.111 22.717 1.00 89.75 84 ILE A C 1
ATOM 649 O O . ILE A 1 84 ? -12.348 1.567 22.446 1.00 89.75 84 ILE A O 1
ATOM 653 N N . GLY A 1 85 ? -11.056 2.690 23.900 1.00 87.94 85 GLY A N 1
ATOM 654 C CA . GLY A 1 85 ? -11.995 2.586 25.013 1.00 87.94 85 GLY A CA 1
ATOM 655 C C . GLY A 1 85 ? -12.104 1.139 25.493 1.00 87.94 85 GLY A C 1
ATOM 656 O O . GLY A 1 85 ? -11.116 0.570 25.940 1.00 87.94 85 GLY A O 1
ATOM 657 N N . ASN A 1 86 ? -13.301 0.559 25.380 1.00 87.25 86 ASN A N 1
ATOM 658 C CA . ASN A 1 86 ? -13.592 -0.809 25.826 1.00 87.25 86 ASN A CA 1
ATOM 659 C C . ASN A 1 86 ? -13.687 -1.818 24.666 1.00 87.25 86 ASN A C 1
ATOM 661 O O . ASN A 1 86 ? -14.262 -2.891 24.844 1.00 87.25 86 ASN A O 1
ATOM 665 N N . GLY A 1 87 ? -13.200 -1.474 23.471 1.00 91.69 87 GLY A N 1
ATOM 666 C CA . GLY A 1 87 ? -13.245 -2.377 22.324 1.00 91.69 87 GLY A CA 1
ATOM 667 C C . GLY A 1 87 ? -12.071 -2.213 21.369 1.00 91.69 87 GLY A C 1
ATOM 668 O O . GLY A 1 87 ? -11.415 -1.174 21.325 1.00 91.69 87 GLY A O 1
ATOM 669 N N . THR A 1 88 ? -11.858 -3.240 20.555 1.00 94.50 88 THR A N 1
ATOM 670 C CA . THR A 1 88 ? -10.827 -3.281 19.517 1.00 94.50 88 THR A CA 1
ATOM 671 C C . THR A 1 88 ? -11.413 -2.844 18.176 1.00 94.50 88 THR A C 1
ATOM 673 O O . THR A 1 88 ? -12.389 -3.430 17.704 1.00 94.50 88 THR A O 1
ATOM 676 N N . ARG A 1 89 ? -10.800 -1.847 17.533 1.00 94.94 89 ARG A N 1
ATOM 677 C CA . ARG A 1 89 ? -11.095 -1.468 16.142 1.00 94.94 89 ARG A CA 1
ATOM 678 C C . ARG A 1 89 ? -10.140 -2.198 15.206 1.00 94.94 89 ARG A C 1
ATOM 680 O O . ARG A 1 89 ? -8.954 -2.314 15.522 1.00 94.94 89 ARG A O 1
ATOM 687 N N . ARG A 1 90 ? -10.633 -2.638 14.046 1.00 95.81 90 ARG A N 1
ATOM 688 C CA . ARG A 1 90 ? -9.847 -3.356 13.033 1.00 95.81 90 ARG A CA 1
ATOM 689 C C . ARG A 1 90 ? -9.845 -2.637 11.688 1.00 95.81 90 ARG A C 1
ATOM 691 O O . ARG A 1 90 ? -10.848 -2.070 11.255 1.00 95.81 90 ARG A O 1
ATOM 698 N N . LEU A 1 91 ? -8.712 -2.701 10.994 1.00 96.62 91 LEU A N 1
ATOM 699 C CA . LEU A 1 91 ? -8.544 -2.194 9.635 1.00 96.62 91 LEU A CA 1
ATOM 700 C C . LEU A 1 91 ? -7.719 -3.182 8.813 1.00 96.62 91 LEU A C 1
ATOM 702 O O . LEU A 1 91 ? -6.516 -3.325 9.023 1.00 96.62 91 LEU A O 1
ATOM 706 N N . LYS A 1 92 ? -8.362 -3.852 7.852 1.00 97.00 92 LYS A N 1
ATOM 707 C CA . LYS A 1 92 ? -7.648 -4.644 6.843 1.00 97.00 92 LYS A CA 1
ATOM 708 C C . LYS A 1 92 ? -6.768 -3.705 6.026 1.00 97.00 92 LYS A C 1
ATOM 710 O O . LYS A 1 92 ? -7.226 -2.625 5.639 1.00 97.00 92 LYS A O 1
ATOM 715 N N . TYR A 1 93 ? -5.540 -4.111 5.737 1.00 96.62 93 TYR A N 1
ATOM 716 C CA . TYR A 1 93 ? -4.625 -3.319 4.926 1.00 96.62 93 TYR A CA 1
ATOM 717 C C . TYR A 1 93 ? -3.947 -4.140 3.834 1.00 96.62 93 TYR A C 1
ATOM 719 O O . TYR A 1 93 ? -3.788 -5.355 3.943 1.00 96.62 93 TYR A O 1
ATOM 727 N N . MET A 1 94 ? -3.511 -3.429 2.798 1.00 95.81 94 MET A N 1
ATOM 728 C CA . MET A 1 94 ? -2.602 -3.900 1.764 1.00 95.81 94 MET A CA 1
ATOM 729 C C . MET A 1 94 ? -1.574 -2.803 1.477 1.00 95.81 94 MET A C 1
ATOM 731 O O . MET A 1 94 ? -1.922 -1.710 1.026 1.00 95.81 94 MET A O 1
ATOM 735 N N . VAL A 1 95 ? -0.306 -3.093 1.739 1.00 95.50 95 VAL A N 1
ATOM 736 C CA . VAL A 1 95 ? 0.834 -2.233 1.431 1.00 95.50 95 VAL A CA 1
ATOM 737 C C . VAL A 1 95 ? 1.531 -2.767 0.189 1.00 95.50 95 VAL A C 1
ATOM 739 O O . VAL A 1 95 ? 1.936 -3.921 0.126 1.00 95.50 95 VAL A O 1
ATOM 742 N N . LEU A 1 96 ? 1.666 -1.899 -0.802 1.00 94.62 96 LEU A N 1
ATOM 743 C CA . LEU A 1 96 ? 2.273 -2.162 -2.093 1.00 94.62 96 LEU A CA 1
ATOM 744 C C . LEU A 1 96 ? 3.587 -1.378 -2.180 1.00 94.62 96 LEU A C 1
ATOM 746 O O . LEU A 1 96 ? 3.569 -0.146 -2.232 1.00 94.62 96 LEU A O 1
ATOM 750 N N . VAL A 1 97 ? 4.729 -2.060 -2.190 1.00 93.06 97 VAL A N 1
ATOM 751 C CA . VAL A 1 97 ? 6.052 -1.418 -2.219 1.00 93.06 97 VAL A CA 1
ATOM 752 C C . VAL A 1 97 ? 6.674 -1.581 -3.592 1.00 93.06 97 VAL A C 1
ATOM 754 O O . VAL A 1 97 ? 7.016 -2.689 -3.997 1.00 93.06 97 VAL A O 1
ATOM 757 N N . LYS A 1 98 ? 6.819 -0.482 -4.336 1.00 92.00 98 LYS A N 1
ATOM 758 C CA . LYS A 1 98 ? 7.457 -0.534 -5.655 1.00 92.00 98 LYS A CA 1
ATOM 759 C C . LYS A 1 98 ? 8.951 -0.799 -5.506 1.00 92.00 98 LYS A C 1
ATOM 761 O O . LYS A 1 98 ? 9.635 -0.063 -4.802 1.00 92.00 98 LYS A O 1
ATOM 766 N N . GLN A 1 99 ? 9.441 -1.795 -6.235 1.00 88.12 99 GLN A N 1
ATOM 767 C CA . GLN A 1 99 ? 10.837 -2.236 -6.190 1.00 88.12 99 GLN A CA 1
ATOM 768 C C . GLN A 1 99 ? 11.639 -1.825 -7.430 1.00 88.12 99 GLN A C 1
ATOM 770 O O . GLN A 1 99 ? 12.868 -1.832 -7.404 1.00 88.12 99 GLN A O 1
ATOM 775 N N . GLY A 1 100 ? 10.980 -1.453 -8.533 1.00 88.62 100 GLY A N 1
ATOM 776 C CA . GLY A 1 100 ? 11.683 -1.264 -9.803 1.00 88.62 100 GLY A CA 1
ATOM 777 C C . GLY A 1 100 ? 12.025 -2.584 -10.480 1.00 88.62 100 GLY A C 1
ATOM 778 O O . GLY A 1 100 ? 11.821 -3.668 -9.940 1.00 88.62 100 GLY A O 1
ATOM 779 N N . SER A 1 101 ? 12.547 -2.497 -11.698 1.00 85.94 101 SER A N 1
ATOM 780 C CA . SER A 1 101 ? 13.164 -3.653 -12.353 1.00 85.94 101 SER A CA 1
ATOM 781 C C . SER A 1 101 ? 14.446 -4.090 -11.636 1.00 85.94 101 SER A C 1
ATOM 783 O O . SER A 1 101 ? 15.049 -3.312 -10.900 1.00 85.94 101 SER A O 1
ATOM 785 N N . MET A 1 102 ? 14.917 -5.313 -11.905 1.00 81.62 102 MET A N 1
ATOM 786 C CA . MET A 1 102 ? 16.190 -5.828 -11.369 1.00 81.62 102 MET A CA 1
ATOM 787 C C . MET A 1 102 ? 17.369 -4.869 -11.591 1.00 81.62 102 MET A C 1
ATOM 789 O O . MET A 1 102 ? 18.215 -4.727 -10.718 1.00 81.62 102 MET A O 1
ATOM 793 N N . ALA A 1 103 ? 17.401 -4.176 -12.735 1.00 81.62 103 ALA A N 1
ATOM 794 C CA . ALA A 1 103 ? 18.444 -3.206 -13.071 1.00 81.62 103 ALA A CA 1
ATOM 795 C C . ALA A 1 103 ? 18.351 -1.894 -12.268 1.00 81.62 103 ALA A C 1
ATOM 797 O O . ALA A 1 103 ? 19.317 -1.140 -12.208 1.00 81.62 103 ALA A O 1
ATOM 798 N N . GLU A 1 104 ? 17.188 -1.601 -11.685 1.00 77.44 104 GLU A N 1
ATOM 799 C CA . GLU A 1 104 ? 16.948 -0.411 -10.866 1.00 77.44 104 GLU A CA 1
ATOM 800 C C . GLU A 1 104 ? 17.169 -0.686 -9.370 1.00 77.44 104 GLU A C 1
ATOM 802 O O . GLU A 1 104 ? 17.288 0.272 -8.598 1.00 77.44 104 GLU A O 1
ATOM 807 N N . ARG A 1 105 ? 17.237 -1.963 -8.958 1.00 75.19 105 ARG A N 1
ATOM 808 C CA . ARG A 1 105 ? 17.423 -2.363 -7.556 1.00 75.19 105 ARG A CA 1
ATOM 809 C C . ARG A 1 105 ? 18.710 -1.760 -6.988 1.00 75.19 105 ARG A C 1
ATOM 811 O O . ARG A 1 105 ? 19.743 -1.714 -7.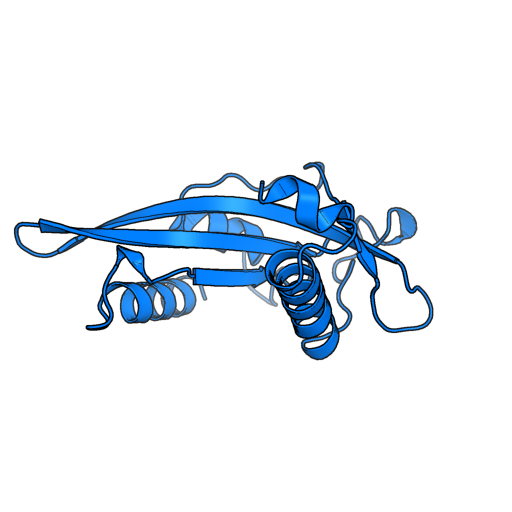649 1.00 75.19 105 ARG A O 1
ATOM 818 N N . GLY A 1 106 ? 18.629 -1.257 -5.758 1.00 66.62 106 GLY A N 1
ATOM 819 C CA . GLY A 1 106 ? 19.727 -0.548 -5.089 1.00 66.62 106 GLY A CA 1
ATOM 820 C C . GLY A 1 106 ? 19.842 0.940 -5.442 1.00 66.62 106 GLY A C 1
ATOM 821 O O . GLY A 1 106 ? 20.545 1.675 -4.751 1.00 66.62 106 GLY A O 1
ATOM 822 N N . SER A 1 107 ? 19.122 1.431 -6.458 1.00 72.00 107 SER A N 1
ATOM 823 C CA . SER A 1 107 ? 18.968 2.874 -6.644 1.00 72.00 107 SER A CA 1
ATOM 824 C C . SER A 1 107 ? 17.930 3.420 -5.663 1.00 72.00 107 SER A C 1
ATOM 826 O O . SER A 1 107 ? 16.849 2.858 -5.499 1.00 72.00 107 SER A O 1
ATOM 828 N N . GLY A 1 108 ? 18.209 4.572 -5.050 1.00 66.50 108 GLY A N 1
ATOM 829 C CA . GLY A 1 108 ? 17.275 5.196 -4.109 1.00 66.50 108 GLY A CA 1
ATOM 830 C C . GLY A 1 108 ? 15.942 5.631 -4.729 1.00 66.50 108 GLY A C 1
ATOM 831 O O . GLY A 1 108 ? 15.105 6.138 -4.009 1.00 66.50 108 GLY A O 1
ATOM 832 N N . ARG A 1 109 ? 15.725 5.486 -6.045 1.00 74.62 109 ARG A N 1
ATOM 833 C CA . ARG A 1 109 ? 14.465 5.819 -6.741 1.00 74.62 109 ARG A CA 1
ATOM 834 C C . ARG A 1 109 ? 13.925 4.648 -7.567 1.00 74.62 109 ARG A C 1
ATOM 836 O O . ARG A 1 109 ? 13.162 4.867 -8.509 1.00 74.62 109 ARG A O 1
ATOM 843 N N . ALA A 1 110 ? 14.331 3.424 -7.237 1.00 81.75 110 ALA A N 1
ATOM 844 C CA . ALA A 1 110 ? 13.914 2.227 -7.952 1.00 81.75 110 ALA A CA 1
ATOM 845 C C . ALA A 1 110 ? 12.384 2.133 -8.021 1.00 81.75 110 ALA A C 1
ATOM 847 O O . ALA A 1 110 ? 11.692 2.300 -7.018 1.00 81.75 110 ALA A O 1
ATOM 848 N N . GLY A 1 111 ? 11.840 1.922 -9.220 1.00 82.69 111 GLY A N 1
ATOM 849 C CA . GLY A 1 111 ? 10.398 1.741 -9.389 1.00 82.69 111 GLY A CA 1
ATOM 850 C C . GLY A 1 111 ? 9.558 3.011 -9.284 1.00 82.69 111 GLY A C 1
ATOM 851 O O . GLY A 1 111 ? 8.358 2.946 -9.561 1.00 82.69 111 GLY A O 1
ATOM 852 N N . ASN A 1 112 ? 10.156 4.156 -8.940 1.00 86.50 112 ASN A N 1
ATOM 853 C CA . ASN A 1 112 ? 9.429 5.407 -8.806 1.00 86.50 112 ASN A CA 1
ATOM 854 C C . ASN A 1 112 ? 9.084 5.978 -10.188 1.00 86.50 112 ASN A C 1
ATOM 856 O O . ASN A 1 112 ? 9.929 6.508 -10.911 1.00 86.50 112 ASN A O 1
ATOM 860 N N . ARG A 1 113 ? 7.806 5.860 -10.550 1.00 89.06 113 ARG A N 1
ATOM 861 C CA . ARG A 1 113 ? 7.221 6.374 -11.804 1.00 89.06 113 ARG A CA 1
ATOM 862 C C . ARG A 1 113 ? 6.049 7.322 -11.529 1.00 89.06 113 ARG A C 1
ATOM 864 O O . ARG A 1 113 ? 5.217 7.590 -12.399 1.00 89.06 113 ARG A O 1
ATOM 871 N N . GLY A 1 114 ? 5.999 7.844 -10.306 1.00 88.00 114 GLY A N 1
ATOM 872 C CA . GLY A 1 114 ? 5.017 8.808 -9.844 1.00 88.00 114 GLY A CA 1
ATOM 873 C C . GLY A 1 114 ? 3.628 8.229 -9.568 1.00 88.00 114 GLY A C 1
ATOM 874 O O . GLY A 1 114 ? 3.304 7.066 -9.819 1.00 88.00 114 GLY A O 1
ATOM 875 N N . LYS A 1 115 ? 2.756 9.111 -9.070 1.00 90.75 115 LYS A N 1
ATOM 876 C CA . LYS A 1 115 ? 1.418 8.768 -8.559 1.00 90.75 115 LYS A CA 1
ATOM 877 C C . LYS A 1 115 ? 0.507 8.115 -9.600 1.00 90.75 115 LYS A C 1
ATOM 879 O O . LYS A 1 115 ? -0.260 7.221 -9.260 1.00 90.75 115 LYS A O 1
ATOM 884 N N . ARG A 1 116 ? 0.596 8.538 -10.866 1.00 92.69 116 ARG A N 1
ATOM 885 C CA . ARG A 1 116 ? -0.217 7.977 -11.959 1.00 92.69 116 ARG A CA 1
ATOM 886 C C . ARG A 1 116 ? 0.090 6.499 -12.178 1.00 92.69 116 ARG A C 1
ATOM 888 O O . ARG A 1 116 ? -0.817 5.710 -12.406 1.00 92.69 116 ARG A O 1
ATOM 895 N N . ASP A 1 117 ? 1.361 6.130 -12.094 1.00 93.19 117 ASP A N 1
ATOM 896 C CA . ASP A 1 117 ? 1.780 4.742 -12.219 1.00 93.19 117 ASP A CA 1
ATOM 897 C C . ASP A 1 117 ? 1.278 3.895 -11.037 1.00 93.19 117 ASP A C 1
ATOM 899 O O . ASP A 1 117 ? 0.754 2.805 -11.244 1.00 93.19 117 ASP A O 1
ATOM 903 N N . SER A 1 118 ? 1.317 4.443 -9.814 1.00 93.69 118 SER A N 1
ATOM 904 C CA . SER A 1 118 ? 0.727 3.795 -8.629 1.00 93.69 118 SER A CA 1
ATOM 905 C C . SER A 1 118 ? -0.774 3.545 -8.794 1.00 93.69 118 SER A C 1
ATOM 907 O O . SER A 1 118 ? -1.270 2.469 -8.467 1.00 93.69 118 SER A O 1
ATOM 909 N N . GLN A 1 119 ? -1.499 4.527 -9.338 1.00 93.38 119 GLN A N 1
ATOM 910 C CA . GLN A 1 119 ? -2.928 4.389 -9.620 1.00 93.38 119 GLN A CA 1
ATOM 911 C C . GLN A 1 119 ? -3.205 3.313 -10.671 1.00 93.38 119 GLN A C 1
ATOM 913 O O . GLN A 1 119 ? -4.175 2.580 -10.527 1.00 93.38 119 GLN A O 1
ATOM 918 N N . LEU A 1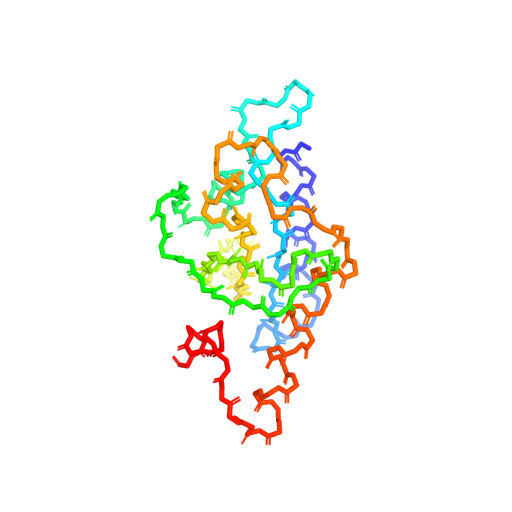 120 ? -2.366 3.185 -11.703 1.00 92.12 120 LEU A N 1
ATOM 919 C CA . LEU A 1 120 ? -2.533 2.157 -12.734 1.00 92.12 120 LEU A CA 1
ATOM 920 C C . LEU A 1 120 ? -2.264 0.746 -12.217 1.00 92.12 120 LEU A C 1
ATOM 922 O O . LEU A 1 120 ? -2.966 -0.173 -12.635 1.00 92.12 120 LEU A O 1
ATOM 926 N N . ALA A 1 121 ? -1.303 0.574 -11.307 1.00 92.44 121 ALA A N 1
ATOM 927 C CA . ALA A 1 121 ? -1.069 -0.711 -10.655 1.00 92.44 121 ALA A CA 1
ATOM 928 C C . ALA A 1 121 ? -2.340 -1.187 -9.928 1.00 92.44 121 ALA A C 1
ATOM 930 O O . ALA A 1 121 ? -2.867 -2.258 -10.232 1.00 92.44 121 ALA A O 1
ATOM 931 N N . ILE A 1 122 ? -2.894 -0.333 -9.057 1.00 93.81 122 ILE A N 1
ATOM 932 C CA . ILE A 1 122 ? -4.108 -0.638 -8.286 1.00 93.81 122 ILE A CA 1
ATOM 933 C C . ILE A 1 122 ? -5.324 -0.788 -9.200 1.00 93.81 122 ILE A C 1
ATOM 935 O O . ILE A 1 122 ? -6.024 -1.794 -9.139 1.00 93.81 122 ILE A O 1
ATOM 939 N N . ALA A 1 123 ? -5.588 0.195 -10.063 1.00 93.19 123 ALA A N 1
ATOM 940 C CA . ALA A 1 123 ? -6.759 0.175 -10.934 1.00 93.19 123 ALA A CA 1
ATOM 941 C C . ALA A 1 123 ? -6.714 -1.007 -11.908 1.00 93.19 123 ALA A C 1
ATOM 943 O O . ALA A 1 123 ? -7.751 -1.597 -12.191 1.00 93.19 123 ALA A O 1
ATOM 944 N N . GLY A 1 124 ? -5.527 -1.380 -12.395 1.00 92.25 124 GLY A N 1
ATOM 945 C CA . GLY A 1 124 ? -5.334 -2.554 -13.238 1.00 92.25 124 GLY A CA 1
ATOM 946 C C . GLY A 1 124 ? -5.667 -3.852 -12.505 1.00 92.25 124 GLY A C 1
ATOM 947 O O . GLY A 1 124 ? -6.407 -4.668 -13.050 1.00 92.25 124 GLY A O 1
ATOM 948 N N . MET A 1 125 ? -5.173 -4.009 -11.274 1.00 92.69 125 MET A N 1
ATOM 949 C CA . MET A 1 125 ? -5.478 -5.162 -10.421 1.00 92.69 125 MET A CA 1
ATOM 950 C C . MET A 1 125 ? -6.977 -5.247 -10.117 1.00 92.69 125 MET A C 1
ATOM 952 O O . MET A 1 125 ? -7.619 -6.249 -10.424 1.00 92.69 125 MET A O 1
ATOM 956 N N . LEU A 1 126 ? -7.573 -4.161 -9.612 1.00 92.88 126 LEU A N 1
ATOM 957 C CA . LEU A 1 126 ? -9.003 -4.106 -9.300 1.00 92.88 126 LEU A CA 1
ATOM 958 C C . LEU A 1 126 ? -9.875 -4.337 -10.537 1.00 92.88 126 LEU A C 1
ATOM 960 O O . LEU A 1 126 ? -10.895 -5.009 -10.445 1.00 92.88 126 LEU A O 1
ATOM 964 N N . ASN A 1 127 ? -9.477 -3.823 -11.704 1.00 94.44 127 ASN A N 1
ATOM 965 C CA . ASN A 1 127 ? -10.193 -4.063 -12.953 1.00 94.44 127 ASN A CA 1
ATOM 966 C C . ASN A 1 127 ? -10.189 -5.548 -13.333 1.00 94.44 127 ASN A C 1
ATOM 968 O O . ASN A 1 127 ? -11.236 -6.083 -13.695 1.00 94.44 127 ASN A O 1
ATOM 972 N N . ARG A 1 128 ? -9.034 -6.219 -13.253 1.00 93.75 128 ARG A N 1
ATOM 973 C CA . ARG A 1 128 ? -8.934 -7.645 -13.590 1.00 93.75 128 ARG A CA 1
ATOM 974 C C . ARG A 1 128 ? -9.710 -8.511 -12.602 1.00 93.75 128 ARG A C 1
ATOM 976 O O . ARG A 1 128 ? -10.471 -9.360 -13.057 1.00 93.75 128 ARG A O 1
ATOM 983 N N . LEU A 1 129 ? -9.607 -8.225 -11.302 1.00 91.38 129 LEU A N 1
ATOM 984 C CA . LEU A 1 129 ? -10.383 -8.900 -10.257 1.00 91.38 129 LEU A CA 1
ATOM 985 C 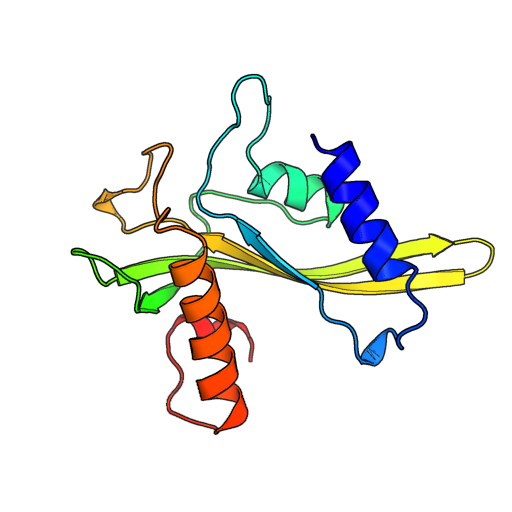C . LEU A 1 129 ? -11.895 -8.696 -10.443 1.00 91.38 129 LEU A C 1
ATOM 987 O O . LEU A 1 129 ? -12.648 -9.663 -10.456 1.00 91.38 129 LEU A O 1
ATOM 991 N N . HIS A 1 130 ? -12.345 -7.455 -10.652 1.00 92.75 130 HIS A N 1
ATOM 992 C CA . HIS A 1 130 ? -13.769 -7.128 -10.782 1.00 92.75 130 HIS A CA 1
ATOM 993 C C . HIS A 1 130 ? -14.431 -7.789 -11.999 1.00 92.75 130 HIS A C 1
ATOM 995 O O . HIS A 1 130 ? -15.567 -8.244 -11.911 1.00 92.75 130 HIS A O 1
ATOM 1001 N N . TYR A 1 131 ? -13.724 -7.852 -13.131 1.00 95.44 131 TYR A N 1
ATOM 1002 C CA . TYR A 1 131 ? -14.240 -8.442 -14.371 1.00 95.44 131 TYR A CA 1
ATOM 1003 C C . TYR A 1 131 ? -13.832 -9.907 -14.576 1.00 95.44 131 TYR A C 1
ATOM 1005 O O . TYR A 1 131 ? -14.056 -10.435 -15.665 1.00 95.44 131 TYR A O 1
ATOM 1013 N N . ASN A 1 132 ? -13.217 -10.549 -13.575 1.00 91.38 132 ASN A N 1
ATOM 1014 C CA . ASN A 1 132 ? -12.712 -11.924 -13.647 1.00 91.38 132 ASN A CA 1
ATOM 1015 C C . ASN A 1 132 ? -11.881 -12.200 -14.921 1.00 91.38 132 ASN A C 1
ATOM 1017 O O . ASN A 1 132 ? -12.098 -13.179 -15.637 1.00 91.38 132 ASN A O 1
ATOM 1021 N N . ARG A 1 133 ? -10.975 -11.273 -15.255 1.00 93.38 133 ARG A N 1
ATOM 1022 C CA . ARG A 1 133 ? -10.070 -11.389 -16.412 1.00 93.38 133 ARG A CA 1
ATOM 1023 C C . ARG A 1 133 ? -8.881 -12.282 -16.070 1.00 93.38 133 ARG A C 1
ATOM 1025 O O . ARG A 1 133 ? -8.646 -12.583 -14.903 1.00 93.38 133 ARG A O 1
ATOM 1032 N N . GLU A 1 134 ? -8.099 -12.649 -17.085 1.00 92.06 134 GLU A N 1
ATOM 1033 C CA . GLU A 1 134 ? -6.826 -13.333 -16.854 1.00 92.06 134 GLU A CA 1
ATOM 1034 C C . GLU A 1 134 ? -5.959 -12.526 -15.870 1.00 92.06 134 GLU A C 1
ATOM 1036 O O . GLU A 1 134 ? -5.720 -11.332 -16.105 1.00 92.06 134 GLU A O 1
ATOM 1041 N N . PRO A 1 135 ? -5.536 -13.142 -14.752 1.00 90.00 135 PRO A N 1
ATOM 1042 C CA . PRO A 1 135 ? -4.786 -12.454 -13.719 1.00 90.00 135 PRO A CA 1
ATOM 1043 C C . PRO A 1 135 ? -3.363 -12.169 -14.201 1.00 90.00 135 PRO A C 1
ATOM 1045 O O . PRO A 1 135 ? -2.701 -13.023 -14.793 1.00 90.00 135 PRO A O 1
ATOM 1048 N N . GLY A 1 136 ? -2.880 -10.966 -13.908 1.00 88.88 136 GLY A N 1
ATOM 1049 C CA . GLY A 1 136 ? -1.453 -10.670 -13.936 1.00 88.88 136 GLY A CA 1
ATOM 1050 C C . GLY A 1 136 ? -0.743 -11.256 -12.717 1.00 88.88 136 GLY A C 1
ATOM 1051 O O . GLY A 1 136 ? -1.379 -11.742 -11.783 1.00 88.88 136 GLY A O 1
ATOM 1052 N N . GLU A 1 137 ? 0.584 -11.158 -12.700 1.00 91.69 137 GLU A N 1
ATOM 1053 C CA . GLU A 1 137 ? 1.410 -11.668 -11.602 1.00 91.69 137 GLU A CA 1
ATOM 1054 C C . GLU A 1 137 ? 1.015 -11.046 -10.249 1.00 91.69 137 GLU A C 1
ATOM 1056 O O . GLU A 1 137 ? 0.729 -11.779 -9.305 1.00 91.69 137 GLU A O 1
ATOM 1061 N N . LEU A 1 138 ? 0.853 -9.715 -10.199 1.00 88.94 138 LEU A N 1
ATOM 1062 C CA . LEU A 1 138 ? 0.367 -8.979 -9.020 1.00 88.94 138 LEU A CA 1
ATOM 1063 C C . LEU A 1 138 ? -0.983 -9.487 -8.481 1.00 88.94 138 LEU A C 1
ATOM 1065 O O . LEU A 1 138 ? -1.207 -9.493 -7.275 1.00 88.94 138 LEU A O 1
ATOM 1069 N N . ASP A 1 139 ? -1.904 -9.903 -9.349 1.00 88.75 139 ASP A N 1
ATOM 1070 C CA . ASP A 1 139 ? -3.260 -10.255 -8.909 1.00 88.75 139 ASP A CA 1
ATOM 1071 C C . ASP A 1 139 ? -3.295 -11.612 -8.204 1.00 88.75 139 ASP A C 1
ATOM 1073 O O . ASP A 1 139 ? -4.189 -11.871 -7.401 1.00 88.75 139 ASP A O 1
ATOM 1077 N N . ASN A 1 140 ? -2.338 -12.490 -8.517 1.00 84.56 140 ASN A N 1
ATOM 1078 C CA . ASN A 1 140 ? -2.281 -13.835 -7.949 1.00 84.56 140 ASN A CA 1
ATOM 1079 C C . ASN A 1 140 ? -1.932 -13.831 -6.458 1.00 84.56 140 ASN A C 1
ATOM 1081 O O . ASN A 1 140 ? -2.238 -14.797 -5.771 1.00 84.56 140 ASN A O 1
ATOM 1085 N N . VAL A 1 141 ? -1.360 -12.735 -5.963 1.00 81.75 141 VAL A N 1
ATOM 1086 C CA . VAL A 1 141 ? -0.992 -12.538 -4.554 1.00 81.75 141 VAL A CA 1
ATOM 1087 C C . VAL A 1 141 ? -2.207 -12.257 -3.672 1.00 81.75 141 VAL A C 1
ATOM 1089 O O . VAL A 1 141 ? -2.159 -12.431 -2.461 1.00 81.75 141 VAL A O 1
ATOM 1092 N N . VAL A 1 142 ? -3.299 -11.783 -4.275 1.00 71.88 142 VAL A N 1
ATOM 1093 C CA . VAL A 1 142 ? -4.493 -11.288 -3.570 1.00 71.88 142 VAL A CA 1
ATOM 1094 C C . VAL A 1 142 ? -5.612 -12.345 -3.533 1.00 71.88 142 VAL A C 1
ATOM 1096 O O . VAL A 1 142 ? -6.733 -12.043 -3.128 1.00 71.88 142 VAL A O 1
ATOM 1099 N N . LYS A 1 143 ? -5.336 -13.575 -3.982 1.00 57.06 143 LYS A N 1
ATOM 1100 C CA . LYS A 1 143 ? -6.318 -14.666 -4.055 1.00 57.06 143 LYS A CA 1
ATOM 1101 C C . LYS A 1 143 ? -6.484 -15.424 -2.746 1.00 57.06 143 LYS A C 1
ATOM 1103 O O . LYS A 1 143 ? -5.465 -15.665 -2.068 1.00 57.06 143 LYS A O 1
#

Radius of gyration: 15.79 Å; chains: 1; bounding box: 38×28×47 Å